Protein AF-A0A2K8T0T7-F1 (afdb_monomer)

Sequence (50 aa):
MSLAEIAAIAQISPHYFASLFKQSMGIAPHQYITKCRVERAKYLLADLKN

Mean predicted aligned error: 3.71 Å

Radius of gyration: 14.02 Å; Cα contacts (8 Å, |Δi|>4): 26; chains: 1; bounding box: 31×19×37 Å

Foldseek 3Di:
DDLCVVCVVVVHDSVVSQVVCCVVVVDGPVVVVVVVVVVVVVVVVVVVVD

Nearest PDB structures (foldseek):
  3lsg-assembly2_D  TM=9.384E-01  e=2.619E-02  Fusobacterium nucleatum subsp. nucleatum
  3lsg-assembly1_A  TM=9.651E-01  e=8.281E-02  Fusobacterium nucleatum subsp. nucleatum
  2k9s-assembly1_A  TM=8.394E-01  e=5.378E-02  Escherichia coli K-12
  3oio-assembly1_A  TM=8.351E-01  e=8.281E-02  Chromobacterium violaceum
  1wpk-assembly1_A  TM=6.386E-01  e=1.582E-01  Escherichia coli

Secondary structure (DSSP, 8-state):
--HHHHHHHTTS-HHHHHHHHHHHHSS-HHHHHHHHHHHHHHHHHHHTT-

Organism: NCBI:txid2038116

Solvent-accessible surface area (backbone atoms only — not comparable to full-atom values): 2914 Å² total; per-residue (Å²): 136,54,67,59,58,55,12,57,76,70,73,45,54,48,66,59,44,39,52,53,44,22,72,75,69,75,45,47,58,70,59,52,52,51,51,53,52,51,54,50,49,54,50,53,59,54,57,77,72,110

InterPro domains:
  IPR009057 Homedomain-like superfamily [SSF46689] (1-34)
  IPR018060 AraC-like, DNA binding HTH domain [PF12833] (6-47)
  IPR018060 AraC-like, DNA binding HTH domain [PS01124] (1-50)
  IPR050204 AraC/XylS family transcriptional regulators [PTHR46796] (2-47)

Structure (mmCIF, N/CA/C/O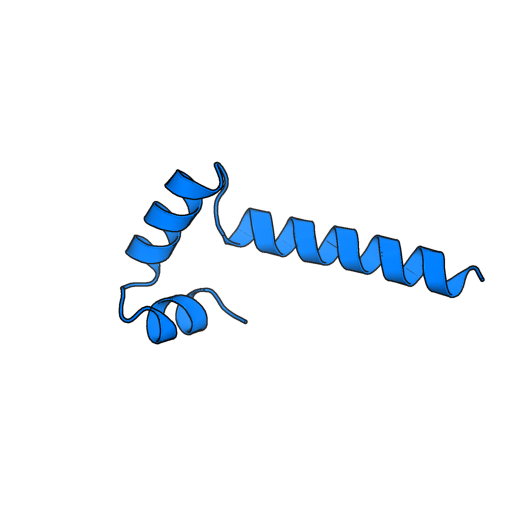 backbone):
data_AF-A0A2K8T0T7-F1
#
_entry.id   AF-A0A2K8T0T7-F1
#
loop_
_atom_site.group_PDB
_atom_site.id
_atom_site.type_symbol
_atom_site.label_atom_id
_atom_site.label_alt_id
_atom_site.label_comp_id
_atom_site.label_asym_id
_atom_site.label_entity_id
_atom_site.label_seq_id
_atom_site.pdbx_PDB_ins_code
_atom_site.Cartn_x
_atom_site.Cartn_y
_atom_site.Cartn_z
_atom_site.occupancy
_atom_site.B_iso_or_equiv
_atom_site.auth_seq_id
_atom_site.auth_comp_id
_atom_site.auth_asym_id
_atom_site.auth_atom_id
_atom_site.pdbx_PDB_model_num
ATOM 1 N N . MET A 1 1 ? -9.497 -2.778 -1.952 1.00 73.69 1 MET A N 1
ATOM 2 C CA . MET A 1 1 ? -8.631 -2.963 -3.124 1.00 73.69 1 MET A CA 1
ATOM 3 C C . MET A 1 1 ? -7.327 -3.623 -2.714 1.00 73.69 1 MET A C 1
ATOM 5 O O . MET A 1 1 ? -6.741 -3.203 -1.716 1.00 73.69 1 MET A O 1
ATOM 9 N N . SER A 1 2 ? -6.912 -4.666 -3.425 1.00 86.81 2 SER A N 1
ATOM 10 C CA . SER A 1 2 ? -5.628 -5.348 -3.251 1.00 86.81 2 SER A CA 1
ATOM 11 C C . SER A 1 2 ? -4.529 -4.692 -4.097 1.00 86.81 2 SER A C 1
ATOM 13 O O . SER A 1 2 ? -4.800 -3.953 -5.041 1.00 86.81 2 SER A O 1
ATOM 15 N N . LEU A 1 3 ? -3.264 -4.973 -3.771 1.00 88.31 3 LEU A N 1
ATOM 16 C CA . LEU A 1 3 ? -2.121 -4.498 -4.556 1.00 88.31 3 LEU A CA 1
ATOM 17 C C . LEU A 1 3 ? -2.176 -4.993 -6.011 1.00 88.31 3 LEU A C 1
ATOM 19 O O . LEU A 1 3 ? -1.830 -4.257 -6.930 1.00 88.31 3 LEU A O 1
ATOM 23 N N . ALA A 1 4 ? -2.629 -6.235 -6.205 1.00 92.12 4 ALA A N 1
ATOM 24 C CA . ALA A 1 4 ? -2.744 -6.860 -7.516 1.00 92.12 4 ALA A CA 1
ATOM 25 C C . ALA A 1 4 ? -3.809 -6.181 -8.385 1.00 92.12 4 ALA A C 1
ATOM 27 O O . ALA A 1 4 ? -3.572 -5.952 -9.565 1.00 92.12 4 ALA A O 1
ATOM 28 N N . GLU A 1 5 ? -4.943 -5.794 -7.795 1.00 94.06 5 GLU A N 1
ATOM 29 C CA . GLU A 1 5 ? -5.997 -5.056 -8.501 1.00 94.06 5 GLU A CA 1
ATOM 30 C C . GLU A 1 5 ? -5.492 -3.705 -9.013 1.00 94.06 5 GLU A C 1
ATOM 32 O O . GLU A 1 5 ? -5.727 -3.351 -10.164 1.00 94.06 5 GLU A O 1
ATOM 37 N N . ILE A 1 6 ? -4.755 -2.959 -8.183 1.00 91.62 6 ILE A N 1
ATOM 38 C CA . ILE A 1 6 ? -4.237 -1.642 -8.580 1.00 91.62 6 ILE A CA 1
ATOM 39 C C . ILE A 1 6 ? -3.165 -1.789 -9.666 1.00 91.62 6 ILE A C 1
ATOM 41 O O . ILE A 1 6 ? -3.158 -1.036 -10.638 1.00 91.62 6 ILE A O 1
ATOM 45 N N . ALA A 1 7 ? -2.288 -2.785 -9.534 1.00 94.50 7 ALA A N 1
ATOM 46 C CA . ALA A 1 7 ? -1.271 -3.068 -10.538 1.00 94.50 7 ALA A CA 1
ATOM 47 C C . ALA A 1 7 ? -1.895 -3.472 -11.888 1.00 94.50 7 ALA A C 1
ATOM 49 O O . ALA A 1 7 ? -1.439 -3.010 -12.932 1.00 94.50 7 ALA A O 1
ATOM 50 N N . ALA A 1 8 ? -2.986 -4.248 -11.865 1.00 96.19 8 ALA A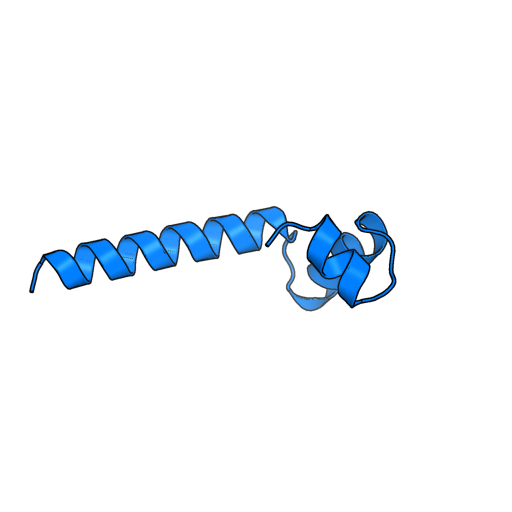 N 1
ATOM 51 C CA . ALA A 1 8 ? -3.742 -4.617 -13.060 1.00 96.19 8 ALA A CA 1
ATOM 52 C C . ALA A 1 8 ? -4.386 -3.400 -13.746 1.00 96.19 8 ALA A C 1
ATOM 54 O O . ALA A 1 8 ? -4.309 -3.279 -14.967 1.00 96.19 8 ALA A O 1
ATOM 55 N N . ILE A 1 9 ? -4.960 -2.461 -12.984 1.00 95.75 9 ILE A N 1
ATOM 56 C CA . ILE A 1 9 ? -5.503 -1.204 -13.535 1.00 95.75 9 ILE A CA 1
ATOM 57 C C . ILE A 1 9 ? -4.394 -0.386 -14.210 1.00 95.75 9 ILE A C 1
ATOM 59 O O . ILE A 1 9 ? -4.593 0.150 -15.297 1.00 95.75 9 ILE A O 1
ATOM 63 N N . ALA A 1 10 ? -3.214 -0.330 -13.592 1.00 93.69 10 ALA A N 1
ATOM 64 C CA . ALA A 1 10 ? -2.051 0.378 -14.120 1.00 93.69 10 ALA A CA 1
ATOM 65 C C . ALA A 1 10 ? -1.275 -0.404 -15.202 1.00 93.69 10 ALA A C 1
ATOM 67 O O . ALA A 1 10 ? -0.272 0.104 -15.696 1.00 93.69 10 ALA A O 1
ATOM 68 N N . GLN A 1 11 ? -1.715 -1.618 -15.565 1.00 96.94 11 GLN A N 1
ATOM 69 C CA . GLN A 1 11 ? -1.064 -2.496 -16.549 1.00 96.94 11 GLN A CA 1
ATOM 70 C C . GLN A 1 11 ? 0.422 -2.770 -16.245 1.00 96.94 11 GLN A C 1
ATOM 7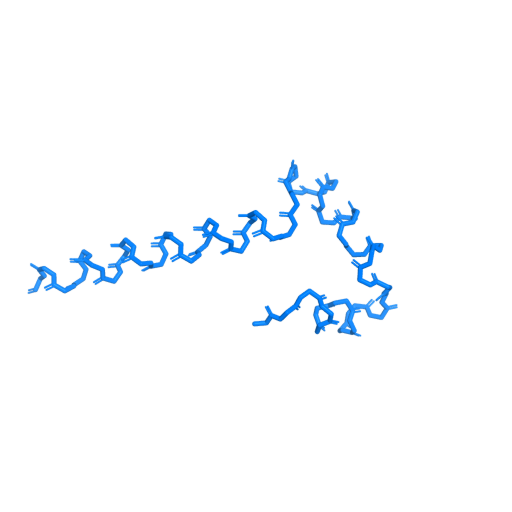2 O O . GLN A 1 11 ? 1.258 -2.851 -17.143 1.00 96.94 11 GLN A O 1
ATOM 77 N N . ILE A 1 12 ? 0.760 -2.933 -14.963 1.00 96.25 12 ILE A N 1
ATOM 78 C CA . ILE A 1 12 ? 2.120 -3.242 -14.508 1.00 96.25 12 ILE A CA 1
ATOM 79 C C . ILE A 1 12 ? 2.137 -4.400 -13.514 1.00 96.25 12 ILE A C 1
ATOM 81 O O . ILE A 1 12 ? 1.118 -4.775 -12.937 1.00 96.25 12 ILE A O 1
ATOM 85 N N . SER A 1 13 ? 3.318 -4.983 -13.287 1.00 97.50 13 SER A N 1
ATOM 86 C CA . SER A 1 13 ? 3.451 -6.047 -12.292 1.00 97.50 13 SER A CA 1
ATOM 87 C C . SER A 1 13 ? 3.232 -5.506 -10.867 1.00 97.50 13 SER A C 1
ATOM 89 O O . SER A 1 13 ? 3.640 -4.379 -10.566 1.00 97.50 13 SER A O 1
ATOM 91 N N . PRO A 1 14 ? 2.658 -6.303 -9.942 1.00 95.94 14 PRO A N 1
ATOM 92 C CA . PRO A 1 14 ? 2.469 -5.887 -8.549 1.00 95.94 14 PRO A CA 1
ATOM 93 C C . PRO A 1 14 ? 3.766 -5.473 -7.847 1.00 95.94 14 PRO A C 1
ATOM 95 O O . PRO A 1 14 ? 3.767 -4.551 -7.032 1.00 95.94 14 PRO A O 1
ATOM 98 N N . HIS A 1 15 ? 4.879 -6.128 -8.188 1.00 96.56 15 HIS A N 1
ATOM 99 C CA . HIS A 1 15 ? 6.194 -5.778 -7.662 1.00 96.56 15 HIS A CA 1
ATOM 100 C C . HIS A 1 15 ? 6.646 -4.400 -8.159 1.00 96.56 15 HIS A C 1
ATOM 102 O O . HIS A 1 15 ? 7.038 -3.560 -7.353 1.00 96.56 15 HIS A O 1
ATOM 108 N N . TYR A 1 16 ? 6.540 -4.139 -9.468 1.00 96.94 16 TYR A N 1
ATOM 109 C CA . TYR A 1 16 ? 6.923 -2.846 -10.033 1.00 96.94 16 TYR A CA 1
ATOM 110 C C . TYR A 1 16 ? 6.041 -1.712 -9.501 1.00 96.94 16 TYR A C 1
ATOM 112 O O . TYR A 1 16 ? 6.558 -0.666 -9.107 1.00 96.94 16 TYR A O 1
ATOM 120 N N . PHE A 1 17 ? 4.732 -1.952 -9.370 1.00 96.25 17 PHE A N 1
ATOM 121 C CA . PHE A 1 17 ? 3.830 -1.012 -8.710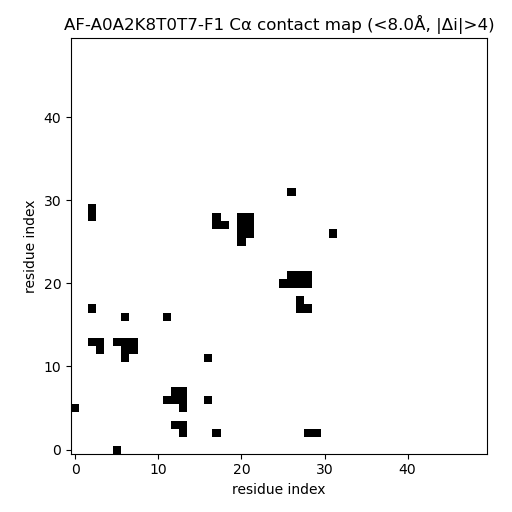 1.00 96.25 17 PHE A CA 1
ATOM 122 C C . PHE A 1 17 ? 4.280 -0.713 -7.273 1.00 96.25 17 PHE A C 1
ATOM 124 O O . PHE A 1 17 ? 4.352 0.450 -6.881 1.00 96.25 17 PHE A O 1
ATOM 131 N N . ALA A 1 18 ? 4.625 -1.735 -6.481 1.00 96.31 18 ALA A N 1
ATOM 132 C CA . ALA A 1 18 ? 5.078 -1.530 -5.107 1.00 96.31 18 ALA A CA 1
ATOM 133 C C . ALA A 1 18 ? 6.374 -0.711 -5.024 1.00 96.31 18 ALA A C 1
ATOM 135 O O . ALA A 1 18 ? 6.501 0.131 -4.130 1.00 96.31 18 ALA A O 1
ATOM 136 N N . SER A 1 19 ? 7.306 -0.925 -5.958 1.00 97.50 19 SER A N 1
ATOM 137 C CA . SER A 1 19 ? 8.531 -0.130 -6.076 1.00 97.50 19 SER A CA 1
ATOM 138 C C . SER A 1 19 ? 8.226 1.336 -6.389 1.00 97.50 19 SER A C 1
ATOM 140 O O . SER A 1 19 ? 8.675 2.211 -5.647 1.00 97.50 19 SER A O 1
ATOM 142 N N . LEU A 1 20 ? 7.420 1.608 -7.422 1.00 97.06 20 LEU A N 1
ATOM 143 C CA . LEU A 1 20 ? 7.042 2.973 -7.813 1.00 97.06 20 LEU A CA 1
ATOM 144 C C . LEU A 1 20 ? 6.266 3.693 -6.708 1.00 97.06 20 LEU A C 1
ATOM 146 O O . LEU A 1 20 ? 6.550 4.847 -6.389 1.00 97.06 20 LEU A O 1
ATOM 150 N N . PHE A 1 21 ? 5.322 3.001 -6.072 1.00 96.69 21 PHE A N 1
ATOM 151 C CA . PHE A 1 21 ? 4.558 3.553 -4.961 1.00 96.69 21 PHE A CA 1
ATOM 152 C C . PHE A 1 21 ? 5.476 3.941 -3.802 1.00 96.69 21 PHE A C 1
ATOM 154 O O . PHE A 1 21 ? 5.365 5.048 -3.284 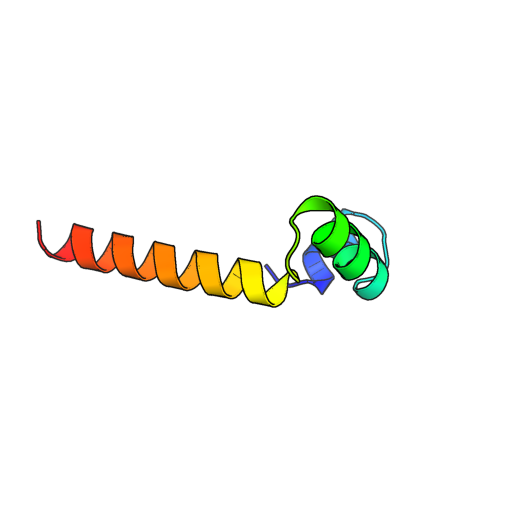1.00 96.69 21 PHE A O 1
ATOM 161 N N . LYS A 1 22 ? 6.413 3.066 -3.410 1.00 97.81 22 LYS A N 1
ATOM 162 C CA . LYS A 1 22 ? 7.368 3.370 -2.335 1.00 97.81 22 LYS A CA 1
ATOM 163 C C . LYS A 1 22 ? 8.274 4.546 -2.699 1.00 97.81 22 LYS A C 1
ATOM 165 O O . LYS A 1 22 ? 8.548 5.369 -1.834 1.00 97.81 22 LYS A O 1
ATOM 170 N N . GLN A 1 23 ? 8.711 4.642 -3.953 1.00 98.06 23 GLN A N 1
ATOM 171 C CA . GLN A 1 23 ? 9.504 5.776 -4.430 1.00 98.06 23 GLN A CA 1
ATOM 172 C C . GLN A 1 23 ? 8.722 7.096 -4.345 1.00 98.06 23 GLN A C 1
ATOM 174 O O . GLN A 1 23 ? 9.285 8.110 -3.947 1.00 98.06 23 GLN A O 1
ATOM 179 N N . SER A 1 24 ? 7.431 7.081 -4.682 1.00 97.25 24 SER A N 1
ATOM 180 C CA . SER A 1 24 ? 6.575 8.272 -4.666 1.00 97.25 24 SER A CA 1
ATOM 181 C C . SER A 1 24 ? 6.100 8.666 -3.260 1.00 97.25 24 SER A C 1
ATOM 183 O O . SER A 1 24 ? 6.065 9.849 -2.938 1.00 97.25 24 SER A O 1
ATOM 185 N N . MET A 1 25 ? 5.739 7.691 -2.423 1.00 96.88 25 MET A N 1
ATOM 186 C CA . MET A 1 25 ? 5.078 7.9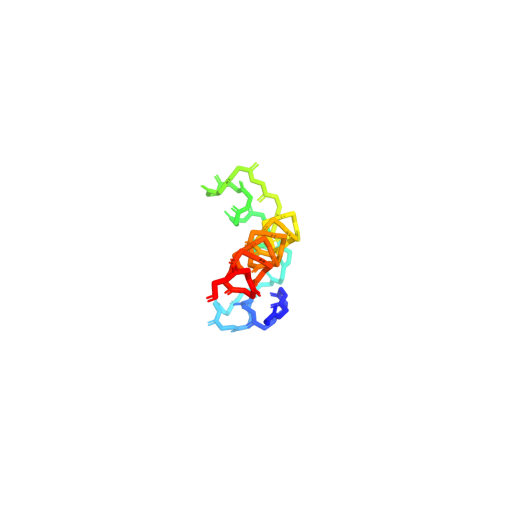06 -1.126 1.00 96.88 25 MET A CA 1
ATOM 187 C C . MET A 1 25 ? 6.016 7.743 0.078 1.00 96.88 25 MET A C 1
ATOM 189 O O . MET A 1 25 ? 5.605 7.958 1.218 1.00 96.88 25 MET A O 1
ATOM 193 N N . GLY A 1 26 ? 7.252 7.286 -0.137 1.00 98.25 26 GLY A N 1
ATOM 194 C CA . GLY A 1 26 ? 8.248 7.024 0.908 1.00 98.25 26 GLY A CA 1
ATOM 195 C C . GLY A 1 26 ? 8.024 5.742 1.725 1.00 98.25 26 GLY A C 1
ATOM 196 O O . GLY A 1 26 ? 8.922 5.317 2.450 1.00 98.25 26 GLY A O 1
ATOM 197 N N . ILE A 1 27 ? 6.864 5.088 1.605 1.00 97.69 27 ILE A N 1
ATOM 198 C CA . ILE A 1 27 ? 6.502 3.873 2.355 1.00 97.69 27 ILE A CA 1
ATOM 199 C C . ILE A 1 27 ? 5.895 2.802 1.447 1.00 97.69 27 ILE A C 1
ATOM 201 O O . ILE A 1 27 ? 5.352 3.102 0.385 1.00 97.69 27 ILE A O 1
ATOM 205 N N . ALA A 1 28 ? 5.974 1.535 1.859 1.00 95.94 28 ALA A N 1
ATOM 206 C CA . ALA A 1 28 ? 5.426 0.440 1.064 1.00 95.94 28 ALA A CA 1
ATOM 207 C C . ALA A 1 28 ? 3.880 0.490 1.018 1.00 95.94 28 ALA A C 1
ATOM 209 O O . ALA A 1 28 ? 3.252 0.856 2.018 1.00 95.94 28 ALA A O 1
ATOM 210 N N . PRO A 1 29 ? 3.239 0.038 -0.081 1.00 94.88 29 PRO A N 1
ATOM 211 C CA . PRO A 1 29 ? 1.779 0.067 -0.225 1.00 94.88 29 PRO A CA 1
ATOM 212 C C . PRO A 1 29 ? 1.012 -0.569 0.940 1.00 94.88 29 PRO A C 1
ATOM 214 O O . PRO A 1 29 ? 0.012 -0.026 1.401 1.00 94.88 29 PRO A O 1
ATOM 217 N N . HIS A 1 30 ? 1.489 -1.705 1.462 1.00 93.00 30 HIS A N 1
ATOM 218 C CA . HIS A 1 30 ? 0.828 -2.389 2.575 1.00 93.00 30 HIS A CA 1
ATOM 219 C C . HIS A 1 30 ? 0.863 -1.560 3.871 1.00 93.00 30 HIS A C 1
ATOM 221 O O . HIS A 1 30 ? -0.116 -1.548 4.613 1.00 93.00 30 HIS A O 1
ATOM 227 N N . GLN A 1 31 ? 1.950 -0.820 4.123 1.00 95.88 31 GLN A N 1
ATOM 228 C CA . GLN A 1 31 ? 2.065 0.075 5.280 1.00 95.88 31 GLN A CA 1
ATOM 229 C C . GLN A 1 31 ? 1.095 1.251 5.146 1.00 95.88 31 GLN A C 1
ATOM 231 O O . GLN A 1 31 ? 0.403 1.594 6.105 1.00 95.88 31 GLN A O 1
ATOM 236 N N . TYR A 1 32 ? 0.998 1.826 3.943 1.00 95.69 32 TYR A N 1
ATOM 237 C CA . TYR A 1 32 ? 0.057 2.903 3.645 1.00 95.69 32 TYR A CA 1
ATOM 238 C C . TYR A 1 32 ? -1.398 2.462 3.864 1.00 95.69 32 TYR A C 1
ATOM 240 O O . TYR A 1 32 ? -2.135 3.122 4.593 1.00 95.69 32 TYR A O 1
ATOM 248 N N . ILE A 1 33 ? -1.796 1.304 3.321 1.00 93.25 33 ILE A N 1
ATOM 249 C CA . ILE A 1 33 ? -3.156 0.764 3.489 1.00 93.25 33 ILE A CA 1
ATOM 250 C C . ILE A 1 33 ? -3.478 0.530 4.970 1.00 93.25 33 ILE A C 1
ATOM 252 O O . ILE A 1 33 ? -4.566 0.889 5.422 1.00 93.25 33 ILE A O 1
ATOM 256 N N . THR A 1 34 ? -2.547 -0.037 5.742 1.00 95.12 34 THR A N 1
ATOM 257 C CA . THR A 1 34 ? -2.730 -0.223 7.189 1.00 95.12 34 THR A CA 1
ATOM 258 C C . THR A 1 34 ? -2.940 1.112 7.900 1.00 95.12 34 THR A C 1
ATOM 260 O O . THR A 1 34 ? -3.877 1.232 8.691 1.00 95.12 34 THR A O 1
ATOM 263 N N . LYS A 1 35 ? -2.146 2.141 7.574 1.00 96.25 35 LYS A N 1
ATOM 264 C CA . LYS A 1 35 ? -2.325 3.492 8.124 1.00 96.25 35 LYS A CA 1
ATOM 265 C C . LYS A 1 35 ? -3.713 4.049 7.795 1.00 96.25 35 LYS A C 1
ATOM 267 O O . LYS A 1 35 ? -4.410 4.494 8.700 1.00 96.25 35 LYS A O 1
ATOM 272 N N . CYS A 1 36 ? -4.158 3.952 6.541 1.00 95.25 36 CYS A N 1
ATOM 273 C CA . CYS A 1 36 ? -5.497 4.394 6.135 1.00 95.25 36 CYS A CA 1
ATOM 274 C C . CYS A 1 36 ? -6.615 3.670 6.898 1.00 95.25 36 CYS A C 1
ATOM 276 O O . CYS A 1 36 ? -7.587 4.304 7.305 1.00 95.25 36 CYS A O 1
ATOM 278 N N . ARG A 1 37 ? -6.483 2.355 7.125 1.00 95.75 37 ARG A N 1
ATOM 279 C CA . ARG A 1 37 ? -7.461 1.571 7.899 1.00 95.75 37 ARG A CA 1
ATOM 280 C C . ARG A 1 37 ? -7.547 2.042 9.348 1.00 95.75 37 ARG A C 1
ATOM 282 O O . ARG A 1 37 ? -8.651 2.195 9.863 1.00 95.75 37 ARG A O 1
ATOM 289 N N . VAL A 1 38 ? -6.404 2.296 9.983 1.00 97.38 38 VAL A N 1
ATOM 290 C CA . VAL A 1 38 ? -6.351 2.806 11.360 1.00 97.38 38 VAL A CA 1
ATOM 291 C C . VAL A 1 38 ? -6.970 4.199 11.450 1.00 97.38 38 VAL A C 1
ATOM 293 O O . VAL A 1 38 ? -7.813 4.427 12.313 1.00 97.38 38 VAL A O 1
ATOM 296 N N . GLU A 1 39 ? -6.618 5.115 10.546 1.00 97.44 39 GLU A N 1
ATOM 297 C CA . GLU A 1 39 ? -7.207 6.462 10.539 1.00 97.44 39 GLU A CA 1
ATOM 298 C C . GLU A 1 39 ? -8.721 6.424 10.296 1.00 97.44 39 GLU A C 1
ATOM 300 O O . GLU A 1 39 ? -9.478 7.119 10.975 1.00 97.44 39 GLU A O 1
ATOM 305 N N . ARG A 1 40 ? -9.200 5.542 9.409 1.00 96.62 40 ARG A N 1
ATOM 306 C CA . ARG A 1 40 ? -10.640 5.344 9.214 1.00 96.62 40 ARG A CA 1
ATOM 307 C C . ARG A 1 40 ? -11.321 4.807 10.472 1.00 96.62 40 ARG A C 1
ATOM 309 O O . ARG A 1 40 ? -12.404 5.278 10.807 1.00 96.62 40 ARG A O 1
ATOM 316 N N . ALA A 1 41 ? -10.703 3.855 11.170 1.00 97.38 41 ALA A N 1
ATOM 317 C CA . ALA A 1 41 ? -11.240 3.331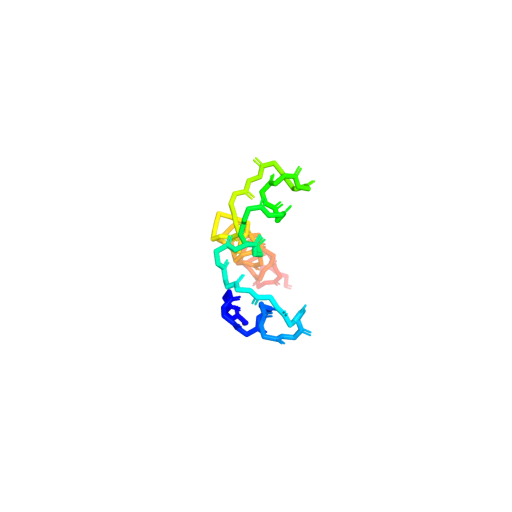 12.423 1.00 97.38 41 ALA A CA 1
ATOM 318 C C . ALA A 1 41 ? -11.325 4.424 13.500 1.00 97.38 41 ALA A C 1
ATOM 320 O O . ALA A 1 41 ? -12.358 4.546 14.151 1.00 97.38 41 ALA A O 1
ATOM 321 N N . LYS A 1 42 ? -10.292 5.267 13.642 1.00 97.00 42 LYS A N 1
ATOM 322 C CA . LYS A 1 42 ? -10.313 6.421 14.558 1.00 97.00 42 LYS A CA 1
ATOM 323 C C . LYS A 1 42 ? -11.461 7.375 14.242 1.00 97.00 42 LYS A C 1
ATOM 325 O O . LYS A 1 42 ? -12.176 7.771 15.155 1.00 97.00 42 LYS A O 1
ATOM 330 N N . TYR A 1 43 ? -11.649 7.706 12.964 1.00 96.94 43 TYR A N 1
ATOM 331 C CA . TYR A 1 43 ? -12.744 8.569 12.526 1.00 96.94 43 TYR A CA 1
ATOM 332 C C . TYR A 1 43 ? -14.110 7.976 12.890 1.00 96.94 43 TYR A C 1
ATOM 334 O O . TYR A 1 43 ? -14.926 8.656 13.496 1.00 96.94 43 TYR A O 1
ATOM 342 N N . LEU A 1 44 ? -14.339 6.695 12.580 1.00 96.62 44 LEU A N 1
ATOM 343 C CA . LEU A 1 44 ? -15.598 6.013 12.896 1.00 96.62 44 LEU A CA 1
ATOM 344 C C . LEU A 1 44 ? -15.864 5.959 14.405 1.00 96.62 44 LEU A C 1
ATOM 346 O O . LEU A 1 44 ? -16.983 6.186 14.841 1.00 96.62 44 LEU A O 1
ATOM 350 N N . LEU A 1 45 ? -14.836 5.696 15.214 1.00 96.44 45 LEU A N 1
ATOM 351 C CA . LEU A 1 45 ? -14.967 5.690 16.672 1.00 96.44 45 LEU A CA 1
ATOM 352 C C . LEU A 1 45 ? -15.224 7.083 17.258 1.00 96.44 45 LEU A C 1
ATOM 354 O O . LEU A 1 45 ? -15.815 7.175 18.328 1.00 96.44 45 LEU A O 1
ATOM 358 N N . ALA A 1 46 ? -14.747 8.148 16.611 1.00 94.75 46 ALA A N 1
ATOM 359 C CA . ALA A 1 46 ? -15.047 9.519 17.013 1.00 94.75 46 ALA A CA 1
ATOM 360 C C . ALA A 1 46 ? -16.477 9.914 16.622 1.00 94.75 46 ALA A C 1
ATOM 362 O O . ALA A 1 46 ? -17.157 10.560 17.409 1.00 94.75 46 ALA A O 1
ATOM 363 N N . ASP A 1 47 ? -16.936 9.483 15.447 1.00 89.06 47 ASP A N 1
ATOM 364 C CA . ASP A 1 47 ? -18.294 9.723 14.952 1.00 89.06 47 ASP A CA 1
ATOM 365 C C . ASP A 1 47 ? -19.351 9.024 15.820 1.00 89.06 47 ASP A C 1
ATOM 367 O O . ASP A 1 47 ? -20.338 9.636 16.201 1.00 89.06 47 ASP A O 1
ATOM 371 N N . LEU A 1 48 ? -19.081 7.786 16.257 1.00 79.19 48 LEU A N 1
ATOM 372 C CA . LEU A 1 48 ? -19.934 7.037 17.193 1.00 79.19 48 LEU A CA 1
ATOM 373 C C . LEU A 1 48 ? -20.058 7.668 18.595 1.00 79.19 48 LEU A C 1
ATOM 375 O O . LEU A 1 48 ? -20.849 7.185 19.403 1.00 79.19 48 LEU A O 1
ATOM 379 N N . LYS A 1 49 ? -19.238 8.673 18.929 1.00 68.50 49 LYS A N 1
ATOM 380 C CA . LYS A 1 49 ? -19.294 9.387 20.216 1.00 68.50 49 LYS A CA 1
ATOM 381 C C . LYS A 1 49 ? -20.134 10.670 20.159 1.00 68.50 49 LYS A C 1
ATOM 383 O O . LYS A 1 49 ? -20.244 11.324 21.196 1.00 68.50 49 LYS A O 1
ATOM 388 N N . ASN A 1 50 ? -20.683 11.017 18.993 1.00 53.41 50 ASN A N 1
ATOM 389 C CA . ASN A 1 50 ? -21.608 12.136 18.787 1.00 53.41 50 ASN A CA 1
ATOM 390 C C . ASN A 1 50 ? -23.054 11.638 18.697 1.00 53.41 50 ASN A C 1
ATOM 392 O O . ASN A 1 50 ? -23.951 12.452 19.004 1.00 53.41 50 ASN A O 1
#

pLDDT: mean 93.37, std 8.12, range [53.41, 98.25]

=== Feature glossary ===
Annotated list of the representations used here:

Nearest PDB structures. The Foldseek neighbor list gives the closest experimentally determined structures in the PDB, ranked by structural alignment. TM-score near 1 means near-identical fold; near 0.3 means only rough topology match. This is how one finds what a novel AlphaFold prediction most resembles in the solved-structure universe.

Foldseek 3Di. Foldseek's 3Di representation compresses backbone geometry into a per-residue letter drawn from a learned twenty-state alphabet. It captures the tertiary interaction pattern around each residue — which residues are packed against it in space, regardless of where they are in sequence.

Radius of gyration, Cα contacts, bounding box. Radius of gyration (Rg) is the root-mean-square distance of Cα atoms from their centroid — a single number for overall size and compactness. A globular domain of N residues has Rg ≈ 2.2·N^0.38 Å; an extended or disordered chain has a much larger Rg. The Cα contact count is the number of residue pairs whose Cα atoms are within 8 Å and are more than four positions apart in sequence — a standard proxy for tertiary packing density. The bounding box is the smallest axis-aligned box enclosing all Cα atoms.

InterPro / GO / CATH / organism. The annotation block draws on four external resources. InterPro: which protein families and domains the sequence belongs to. GO: standardized terms for what the protein does, what process it participates in, and where in the cell it acts. CATH: which structural fold it has in the CATH hierarchy. Organism: the species of origin.

mmCIF coordinates. The mmCIF block holds the 3D Cartesian coordinates of each backbone atom (N, Cα, C, O) in ångströms. mmCIF is the PDB's canonical archive format — a tagged-loop text representation of the atomic model.

pLDDT. pLDDT is the predicted lDDT-Cα score: AlphaFold's confidence that the local environment of each residue (all inter-atomic distances within 15 Å) is correctly placed. It is a per-residue number between 0 and 100, with higher meaning more reliable.

Backbone torsions (φ/ψ). φ (phi) and ψ (psi) are the two rotatable backbone dihedrals per residue: φ is the C(i-1)–N–Cα–C torsion, ψ is the N–Cα–C–N(i+1) torsion, both in degrees on (−180°, 180°]. α-helical residues cluster near (−60°, −45°); β-strand residues near (−120°, +130°). A Ramachandran plot is simply a scatter of (φ, ψ) for every residue.

B-factor. For experimental (PDB) structures, the B-factor (temperature factor) quantifies the positional spread of each atom in the crystal — a combination of thermal vibration and static disorder — in units of Å². High B-factors mark flexible loops or poorly resolved regions; low B-factors mark the rigid, well-ordered core.

Secondary structure 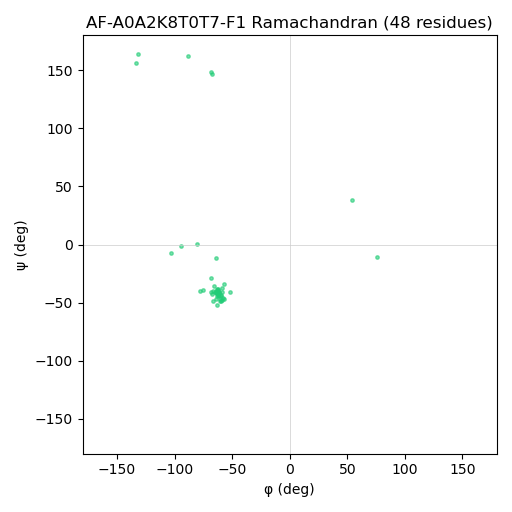(3-state, P-SEA). SS3 is a coarse helix/strand/coil call (letters a/b/c) made by the P-SEA algorithm from inter-Cα distances and dihedrals. It is less detailed than DSSP but needs only Cα positions.

Predicted aligned error. Predicted aligned error is AlphaFold's pairwise confidence. Unlike pLDDT (per-residue), PAE is per-residue-pair and captures whether two parts of the structure are correctly placed relative to each other. Units are ångströms of expected positional error.

Solvent-accessible surface area. Solvent-accessible surface area (SASA) is the area in Å² traced out by the centre of a 1.4 Å probe sphere (a water molecule) rolled over the protein's van der Waals surface (Shrake–Rupley / Lee–Richards construction). Buried residues have near-zero SASA; fully exposed residues can exceed 200 Å². The total SASA scales roughly with the number of surface residues.

Secondary structure (8-state, DSSP). The SS8 string is DSSP's per-residue secondary-structure call. α-helix (H) means an i→i+4 H-bond ladder; β-strand (E) means the residue participates in a β-sheet; 3₁₀ (G) and π (I) are tighter and wider helices; T/S are turns/bends; '-' is loop.

Rendered structure images. Structure images are PyMOL renders from six orthogonal camera directions. Cartoon representation draws helices as coils and strands as arrows; sticks shows the backbone as bonds; surface shows the solvent-excluded envelope. Rainbow coloring maps sequence position to hue (blue→red, N→C); chain coloring assigns a distinct color per polypeptide.

Sequence. The amino-acid sequence is the protein's primary structure: the linear order of residues from the N-terminus to the C-terminus, written in one-letter code. Everything else here — the 3D coordinates, the secondary structure, the domain annotations — is ultimately a consequence of this string.

Contact-map, Ramachandran, and PAE plots. Three diagnostic plots accompany the record. The Cα contact ma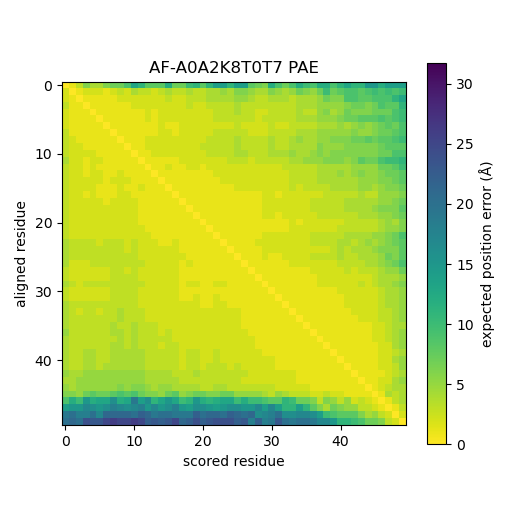p visualizes the tertiary structure as a 2D adjacency matrix (8 Å cutoff, sequence-local contacts suppressed). The Ramachandran plot shows the distribution of backbone (φ, ψ) torsions, with points in the α and β basins reflecting secondary structure content. The PAE plot shows AlphaFold's inter-residue confidence as a color matrix.